Protein AF-A0A847V3V9-F1 (afdb_monomer_lite)

Secondary structure (DSSP, 8-state):
----PPPPTTHHHHHHHHHHHS--S-SSTTGGGGS-HHHHHHHHHHHTT---PPP---HHHHHHHHHHHGGGT---GGGTT--TT---S---------

Foldseek 3Di:
DPPDDPPDPCVLVVVVVVCVVVWDPFVVTPLVNVDDSLLVSVVVCVVVVHDDDHDPDDPVRVVVSQVSCVSVVDDPPCVVPHDPPDPDDDDDDDDDDD

Radius of gyration: 14.89 Å; chains: 1; bounding box: 37×29×34 Å

Structure (mmCIF, N/CA/C/O backbone):
data_AF-A0A847V3V9-F1
#
_entry.id   AF-A0A847V3V9-F1
#
loop_
_atom_site.group_PDB
_atom_site.id
_atom_site.type_symbol
_atom_site.label_atom_id
_atom_site.label_alt_id
_atom_site.label_comp_id
_atom_site.label_asym_id
_atom_site.label_entity_id
_atom_site.label_seq_id
_atom_site.pdbx_PDB_ins_code
_atom_site.Cartn_x
_atom_site.Cartn_y
_atom_site.Cartn_z
_atom_site.occupancy
_atom_site.B_iso_or_equiv
_atom_site.auth_seq_id
_atom_site.auth_comp_id
_atom_site.auth_asym_id
_atom_site.auth_atom_id
_atom_site.pdbx_PDB_model_num
ATOM 1 N N . MET A 1 1 ? -23.683 -11.490 7.605 1.00 38.06 1 MET A N 1
ATOM 2 C CA . MET A 1 1 ? -22.456 -11.096 8.332 1.00 38.06 1 MET A CA 1
ATOM 3 C C . MET A 1 1 ? -21.273 -11.743 7.630 1.00 38.06 1 MET A C 1
ATOM 5 O O . MET A 1 1 ? -21.176 -12.960 7.657 1.00 38.06 1 MET A O 1
ATOM 9 N N . VAL A 1 2 ? -20.430 -10.980 6.930 1.00 47.84 2 VAL A N 1
ATOM 10 C CA . VAL A 1 2 ? -19.194 -11.540 6.355 1.00 47.84 2 VAL A CA 1
ATOM 11 C C . VAL A 1 2 ? -18.185 -11.618 7.494 1.00 47.84 2 VAL A C 1
ATOM 13 O O . VAL A 1 2 ? -17.727 -10.584 7.975 1.00 47.84 2 VAL A O 1
ATOM 16 N N . GLN A 1 3 ? -17.907 -12.831 7.972 1.00 40.88 3 GLN A N 1
ATOM 17 C CA . GLN A 1 3 ? -16.816 -13.107 8.906 1.00 40.88 3 GLN A CA 1
ATOM 18 C C . GLN A 1 3 ? -15.518 -12.598 8.261 1.00 40.88 3 GLN A C 1
ATOM 20 O O . GLN A 1 3 ? -15.038 -13.166 7.279 1.00 40.88 3 GLN A O 1
ATOM 25 N N . ARG A 1 4 ? -14.994 -11.465 8.744 1.00 57.84 4 ARG A N 1
ATOM 26 C CA . ARG A 1 4 ? -13.735 -10.895 8.256 1.00 57.84 4 ARG A CA 1
ATOM 27 C C . ARG A 1 4 ? -12.600 -11.721 8.835 1.00 57.84 4 ARG A C 1
ATOM 29 O O . ARG A 1 4 ? -12.210 -11.521 9.981 1.00 57.84 4 ARG A O 1
ATOM 36 N N . ARG A 1 5 ? -12.093 -12.665 8.045 1.00 58.25 5 ARG A N 1
ATOM 37 C CA . ARG A 1 5 ? -10.831 -13.337 8.354 1.00 58.25 5 ARG A CA 1
ATOM 38 C C . ARG A 1 5 ? -9.746 -12.252 8.450 1.00 58.25 5 ARG A C 1
ATOM 40 O O . ARG A 1 5 ? -9.725 -11.382 7.572 1.00 58.25 5 ARG A O 1
ATOM 47 N N . PRO A 1 6 ? -8.904 -12.243 9.497 1.00 59.16 6 PRO A N 1
ATOM 48 C CA . PRO A 1 6 ? -7.768 -11.334 9.536 1.00 59.16 6 PRO A CA 1
ATOM 49 C C . PRO A 1 6 ? -6.938 -11.519 8.256 1.00 59.16 6 PRO A C 1
ATOM 51 O O . PRO A 1 6 ? -6.865 -12.647 7.752 1.00 59.16 6 PRO A O 1
ATOM 54 N N . PRO A 1 7 ? -6.382 -10.432 7.687 1.00 64.56 7 PRO A N 1
ATOM 55 C CA . PRO A 1 7 ? -5.499 -10.553 6.538 1.00 64.56 7 PRO A CA 1
ATOM 56 C C . PRO A 1 7 ? -4.374 -11.525 6.892 1.00 64.56 7 PRO A C 1
ATOM 58 O O . PRO A 1 7 ? -3.839 -11.484 8.000 1.00 64.56 7 PRO A O 1
ATOM 61 N N . ASP A 1 8 ? -4.083 -12.438 5.968 1.00 72.62 8 ASP A N 1
ATOM 62 C CA . ASP A 1 8 ? -3.037 -13.437 6.147 1.00 72.62 8 ASP A CA 1
ATOM 63 C C . ASP A 1 8 ? -1.711 -12.720 6.464 1.00 72.62 8 ASP A C 1
ATOM 65 O O . ASP A 1 8 ? -1.273 -11.899 5.650 1.00 72.62 8 ASP A O 1
ATOM 69 N N . PRO A 1 9 ? -1.079 -12.985 7.625 1.00 71.19 9 PRO A N 1
ATOM 70 C CA . PRO A 1 9 ? 0.151 -12.306 8.024 1.00 71.19 9 PRO A CA 1
ATOM 71 C C . PRO A 1 9 ? 1.315 -12.584 7.063 1.00 71.19 9 PRO A C 1
ATOM 73 O O . PRO A 1 9 ? 2.281 -11.832 7.053 1.00 71.19 9 PRO A O 1
ATOM 76 N N . SER A 1 10 ? 1.223 -13.627 6.231 1.00 85.69 10 SER A N 1
ATOM 77 C CA . SER A 1 10 ? 2.215 -13.941 5.199 1.00 85.69 10 SER A CA 1
ATOM 78 C C . SER A 1 10 ? 2.007 -13.175 3.887 1.00 85.69 10 SER A C 1
ATOM 80 O O . SER A 1 10 ? 2.871 -13.208 3.013 1.00 85.69 10 SER A O 1
ATOM 82 N N . LEU A 1 11 ? 0.877 -12.479 3.708 1.00 85.50 11 LEU A N 1
ATOM 83 C CA . LEU A 1 11 ? 0.529 -11.865 2.424 1.00 85.50 11 LEU A CA 1
ATOM 84 C C . LEU A 1 11 ? 1.509 -10.758 2.018 1.00 85.50 11 LEU A C 1
ATOM 86 O O . LEU A 1 11 ? 1.853 -10.666 0.843 1.00 85.50 11 LEU A O 1
ATOM 90 N N . SER A 1 12 ? 1.978 -9.935 2.958 1.00 86.50 12 SER A N 1
ATOM 91 C CA . SER A 1 12 ? 2.988 -8.905 2.675 1.00 86.50 12 SER A CA 1
ATOM 92 C C . SER A 1 12 ? 4.289 -9.531 2.164 1.00 86.50 12 SER A C 1
ATOM 94 O O . SER A 1 12 ? 4.819 -9.098 1.140 1.00 86.50 12 SER A O 1
ATOM 96 N N . ALA A 1 13 ? 4.761 -10.592 2.821 1.00 88.62 13 ALA A N 1
ATOM 97 C CA . ALA A 1 13 ? 5.944 -11.343 2.415 1.00 88.62 13 ALA A CA 1
ATOM 98 C C . ALA A 1 13 ? 5.768 -11.975 1.025 1.00 88.62 13 ALA A C 1
ATOM 100 O O . ALA A 1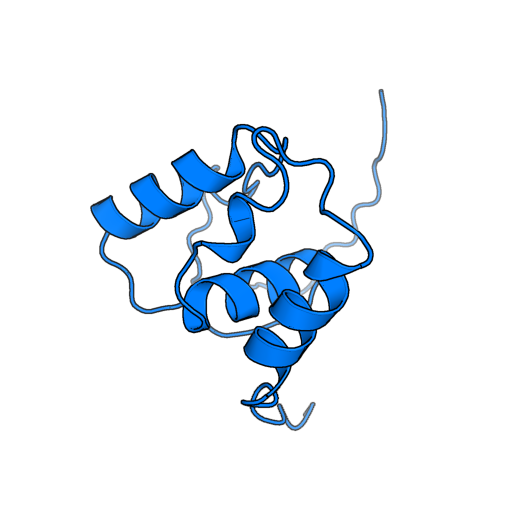 13 ? 6.621 -11.783 0.159 1.00 88.62 13 ALA A O 1
ATOM 101 N N . HIS A 1 14 ? 4.631 -12.630 0.769 1.00 89.06 14 HIS A N 1
ATOM 102 C CA . HIS A 1 14 ? 4.327 -13.209 -0.542 1.00 89.06 14 HIS A CA 1
ATOM 103 C C . HIS A 1 14 ? 4.268 -12.158 -1.654 1.00 89.06 14 HIS A C 1
ATOM 105 O O . HIS A 1 14 ? 4.768 -12.400 -2.749 1.00 89.06 14 HIS A O 1
ATOM 111 N N . LEU A 1 15 ? 3.686 -10.980 -1.397 1.00 87.56 15 LEU A N 1
ATOM 112 C CA . LEU A 1 15 ? 3.670 -9.887 -2.373 1.00 87.56 15 LEU A CA 1
ATOM 113 C C . LEU A 1 15 ? 5.093 -9.417 -2.695 1.00 87.56 15 LEU A C 1
ATOM 115 O O . LEU A 1 15 ? 5.418 -9.218 -3.865 1.00 87.56 15 LEU A O 1
ATOM 119 N N . ARG A 1 16 ? 5.956 -9.284 -1.680 1.00 90.62 16 ARG A N 1
ATOM 120 C CA . ARG A 1 16 ? 7.365 -8.909 -1.870 1.00 90.62 16 ARG A CA 1
ATOM 121 C C . ARG A 1 16 ? 8.108 -9.941 -2.713 1.00 90.62 16 ARG A C 1
ATOM 123 O O . ARG A 1 16 ? 8.747 -9.562 -3.687 1.00 90.62 16 ARG A O 1
ATOM 130 N N . GLU A 1 17 ? 8.001 -11.221 -2.368 1.00 91.69 17 GLU A N 1
ATOM 131 C CA . GLU A 1 17 ? 8.651 -12.317 -3.096 1.00 91.69 17 GLU A CA 1
ATOM 132 C C . GLU A 1 17 ? 8.155 -12.405 -4.545 1.00 91.69 17 GLU A C 1
ATOM 134 O O . GLU A 1 17 ? 8.946 -12.451 -5.487 1.00 91.69 17 GLU A O 1
ATOM 139 N N . PHE A 1 18 ? 6.838 -12.354 -4.749 1.00 88.94 18 PHE A N 1
ATOM 140 C CA . PHE A 1 18 ? 6.240 -12.424 -6.078 1.00 88.94 18 PHE A CA 1
ATOM 141 C C . PHE A 1 18 ? 6.741 -11.296 -6.990 1.00 88.94 18 PHE A C 1
ATOM 143 O O . PHE A 1 18 ? 7.126 -11.535 -8.138 1.00 88.94 18 PHE A O 1
ATOM 150 N N . HIS A 1 19 ? 6.814 -10.072 -6.466 1.00 88.31 19 HIS A N 1
ATOM 151 C CA . HIS A 1 19 ? 7.250 -8.907 -7.230 1.00 88.31 19 HIS A CA 1
ATOM 152 C C . HIS A 1 19 ? 8.775 -8.776 -7.393 1.00 88.31 19 HIS A C 1
ATOM 154 O O . HIS A 1 19 ? 9.233 -7.885 -8.110 1.00 88.31 19 HIS A O 1
ATOM 160 N N . GLN A 1 20 ? 9.576 -9.690 -6.831 1.00 86.81 20 GLN A N 1
ATOM 161 C CA . GLN A 1 20 ? 10.964 -9.880 -7.278 1.00 86.81 20 GLN A CA 1
ATOM 162 C C . GLN A 1 20 ? 11.018 -10.503 -8.678 1.00 86.81 20 GLN A C 1
ATOM 164 O O . GLN A 1 20 ? 11.923 -10.210 -9.453 1.00 86.81 20 GLN A O 1
ATOM 169 N N . ARG A 1 21 ? 10.043 -11.360 -9.009 1.00 88.88 21 ARG A N 1
ATOM 170 C CA . ARG A 1 21 ? 9.962 -12.061 -10.301 1.00 88.88 21 ARG A CA 1
ATOM 171 C C . ARG A 1 21 ? 9.135 -11.296 -11.327 1.00 88.88 21 ARG A C 1
ATOM 173 O O . ARG A 1 21 ? 9.414 -11.385 -12.518 1.00 88.88 21 ARG A O 1
ATOM 180 N N . LEU A 1 22 ? 8.128 -10.556 -10.865 1.00 85.81 22 LEU A N 1
ATOM 181 C CA . LEU A 1 22 ? 7.282 -9.700 -11.692 1.00 85.81 22 LEU A CA 1
ATOM 182 C C . LEU A 1 22 ? 7.227 -8.285 -11.098 1.00 85.81 22 LEU A C 1
ATOM 184 O O . LEU A 1 22 ? 6.316 -7.998 -10.316 1.00 85.81 22 LEU A O 1
ATOM 188 N N . PRO A 1 23 ? 8.190 -7.406 -11.427 1.00 83.06 23 PRO A N 1
ATOM 189 C CA . PRO A 1 23 ? 8.247 -6.069 -10.853 1.00 83.06 23 PRO A CA 1
ATOM 190 C C . PRO A 1 23 ? 6.973 -5.270 -11.123 1.00 83.06 23 PRO A C 1
ATOM 192 O O . PRO A 1 23 ? 6.414 -5.302 -12.220 1.00 83.06 23 PRO A O 1
ATOM 195 N N . LEU A 1 24 ? 6.528 -4.517 -10.121 1.00 82.06 24 LEU A N 1
ATOM 196 C CA . LEU A 1 24 ? 5.538 -3.471 -10.325 1.00 82.06 24 LEU A CA 1
ATOM 197 C C . LEU A 1 24 ? 6.140 -2.403 -11.238 1.00 82.06 24 LEU A C 1
ATOM 199 O O . LEU A 1 24 ? 7.271 -1.969 -11.013 1.00 82.06 24 LEU A O 1
ATOM 203 N N . ALA A 1 25 ? 5.350 -1.927 -12.202 1.00 78.19 25 ALA A N 1
ATOM 204 C CA . ALA A 1 25 ? 5.709 -0.858 -13.141 1.00 78.19 25 ALA A CA 1
ATOM 205 C C . ALA A 1 25 ? 5.830 0.538 -12.482 1.00 78.19 25 ALA A C 1
ATOM 207 O O . ALA A 1 25 ? 5.633 1.563 -13.126 1.00 78.19 25 ALA A O 1
ATOM 208 N N . CYS A 1 26 ? 6.110 0.573 -11.181 1.00 75.25 26 CYS A N 1
ATOM 209 C CA . CYS A 1 26 ? 6.434 1.768 -10.424 1.00 75.25 26 CYS A CA 1
ATOM 210 C C . CYS A 1 26 ? 7.708 2.436 -10.967 1.00 75.25 26 CYS A C 1
ATOM 212 O O . CYS A 1 26 ? 8.560 1.764 -11.544 1.00 75.25 26 CYS A O 1
ATOM 214 N N . ASP A 1 27 ? 7.864 3.736 -10.719 1.00 74.19 27 ASP A N 1
ATOM 215 C CA . ASP A 1 27 ? 9.119 4.459 -10.931 1.00 74.19 27 ASP A CA 1
ATOM 216 C C . ASP A 1 27 ? 9.613 5.047 -9.590 1.00 74.19 27 ASP A C 1
ATOM 218 O O . ASP A 1 27 ? 8.949 5.938 -9.050 1.00 74.19 27 ASP A O 1
ATOM 222 N N . PRO A 1 28 ? 10.698 4.517 -8.988 1.00 81.94 28 PRO A N 1
ATOM 223 C CA . PRO A 1 28 ? 11.443 3.333 -9.424 1.00 81.94 28 PRO A CA 1
ATOM 224 C C . PRO A 1 28 ? 10.621 2.031 -9.276 1.00 81.94 28 PRO A C 1
ATOM 226 O O . PRO A 1 28 ? 9.668 1.986 -8.483 1.00 81.94 28 PRO A O 1
ATOM 229 N N . PRO A 1 29 ? 10.974 0.943 -9.994 1.00 81.12 29 PRO A N 1
ATOM 230 C CA . PRO A 1 29 ? 10.269 -0.333 -9.891 1.00 81.12 29 PRO A CA 1
ATOM 231 C C . PRO A 1 29 ? 10.172 -0.812 -8.446 1.00 81.12 29 PRO A C 1
ATOM 233 O O . PRO A 1 29 ? 11.115 -0.675 -7.669 1.00 81.12 29 PRO A O 1
ATOM 236 N N . ASN A 1 30 ? 9.025 -1.387 -8.079 1.00 83.31 30 ASN A N 1
ATOM 237 C CA . ASN A 1 30 ? 8.751 -1.879 -6.724 1.00 83.31 30 ASN A CA 1
ATOM 238 C C . ASN A 1 30 ? 8.818 -0.833 -5.589 1.00 83.31 30 ASN A C 1
ATOM 240 O O . ASN A 1 30 ? 8.794 -1.233 -4.425 1.00 83.31 30 ASN A O 1
ATOM 244 N N . ALA A 1 31 ? 8.825 0.478 -5.871 1.00 85.62 31 ALA A N 1
ATOM 245 C CA . ALA A 1 31 ? 8.849 1.521 -4.834 1.00 85.62 31 ALA A CA 1
ATOM 246 C C . ALA A 1 31 ? 7.770 1.328 -3.749 1.00 85.62 31 ALA A C 1
ATOM 248 O O . ALA A 1 31 ? 8.050 1.466 -2.559 1.00 85.62 31 ALA A O 1
ATOM 249 N N . LEU A 1 32 ? 6.561 0.909 -4.137 1.00 85.69 32 LEU A N 1
ATOM 250 C CA . LEU A 1 32 ? 5.451 0.623 -3.217 1.00 85.69 32 LEU A CA 1
ATOM 251 C C . LEU A 1 32 ? 5.718 -0.529 -2.244 1.00 85.69 32 LEU A C 1
ATOM 253 O O . LEU A 1 32 ? 5.112 -0.581 -1.177 1.00 85.69 32 LEU A O 1
ATOM 257 N N . LEU A 1 33 ? 6.628 -1.443 -2.580 1.00 87.38 33 LEU A N 1
ATOM 258 C CA . LEU A 1 33 ? 7.009 -2.528 -1.683 1.00 87.38 33 LEU A CA 1
ATOM 259 C C . LEU A 1 33 ? 7.93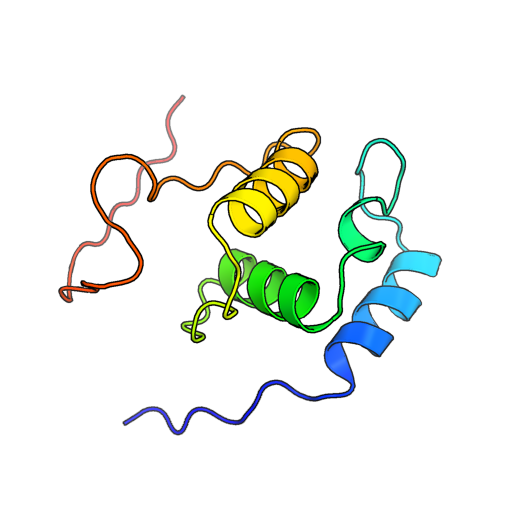6 -2.039 -0.572 1.00 87.38 33 LEU A C 1
ATOM 261 O O . LEU A 1 33 ? 8.099 -2.748 0.404 1.00 87.38 33 LEU A O 1
ATOM 265 N N . SER A 1 34 ? 8.524 -0.844 -0.646 1.00 87.44 34 SER A N 1
ATOM 266 C CA . SER A 1 34 ? 9.302 -0.295 0.480 1.00 87.44 34 SER A CA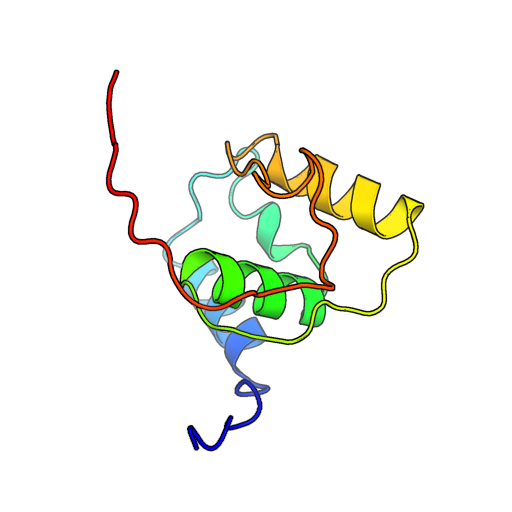 1
ATOM 267 C C . SER A 1 34 ? 8.436 0.081 1.691 1.00 87.44 34 SER A C 1
ATOM 269 O O . SER A 1 34 ? 8.955 0.263 2.792 1.00 87.44 34 SER A O 1
ATOM 271 N N . LEU A 1 35 ? 7.116 0.175 1.508 1.00 88.44 35 LEU A N 1
ATOM 272 C CA . LEU A 1 35 ? 6.184 0.530 2.568 1.00 88.44 35 LEU A CA 1
ATOM 273 C C . LEU A 1 35 ? 6.163 -0.530 3.690 1.00 88.44 35 LEU A C 1
ATOM 275 O O . LEU A 1 35 ? 6.382 -1.717 3.430 1.00 88.44 35 LEU A O 1
ATOM 279 N N . PRO A 1 36 ? 5.850 -0.123 4.933 1.00 90.06 36 PRO A N 1
ATOM 280 C CA . PRO A 1 36 ? 5.512 -1.036 6.019 1.00 90.06 36 PRO A CA 1
ATOM 281 C C . PRO A 1 36 ? 4.378 -2.006 5.658 1.00 90.06 36 PRO A C 1
ATOM 283 O O . PRO A 1 36 ? 3.487 -1.686 4.866 1.00 90.06 36 PRO A O 1
ATOM 286 N N . ASP A 1 37 ? 4.398 -3.194 6.260 1.00 89.44 37 ASP A N 1
ATOM 287 C CA . ASP A 1 37 ? 3.494 -4.294 5.913 1.00 89.44 37 ASP A CA 1
ATOM 288 C C . ASP A 1 37 ? 2.013 -3.952 6.108 1.00 89.44 37 ASP A C 1
ATOM 290 O O . ASP A 1 37 ? 1.193 -4.272 5.250 1.00 89.44 37 ASP A O 1
ATOM 294 N N . ASP A 1 38 ? 1.660 -3.239 7.176 1.00 87.75 38 ASP A N 1
ATOM 295 C CA . ASP A 1 38 ? 0.296 -2.759 7.417 1.00 87.75 38 ASP A CA 1
ATOM 296 C C . ASP A 1 38 ? -0.197 -1.839 6.286 1.00 87.75 38 ASP A C 1
ATOM 298 O O . ASP A 1 38 ? -1.346 -1.943 5.848 1.00 87.75 38 ASP A O 1
ATOM 302 N N . ARG A 1 39 ? 0.689 -0.997 5.743 1.00 89.00 39 ARG A N 1
ATOM 303 C CA . ARG A 1 39 ? 0.392 -0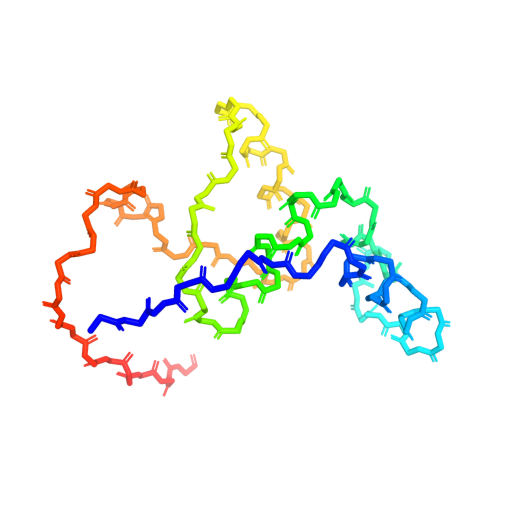.092 4.623 1.00 89.00 39 ARG A CA 1
ATOM 304 C C . ARG A 1 39 ? 0.299 -0.837 3.290 1.00 89.00 39 ARG A C 1
ATOM 306 O O . ARG A 1 39 ? -0.576 -0.511 2.489 1.00 89.00 39 ARG A O 1
ATOM 313 N N . ILE A 1 40 ? 1.129 -1.862 3.066 1.00 89.31 40 ILE A N 1
ATOM 314 C CA . ILE A 1 40 ? 1.024 -2.751 1.893 1.00 89.31 40 ILE A CA 1
ATOM 315 C C . ILE A 1 40 ? -0.295 -3.524 1.925 1.00 89.31 40 ILE A C 1
ATOM 317 O O . ILE A 1 40 ? -1.004 -3.575 0.920 1.00 89.31 40 ILE A O 1
ATOM 321 N N . LEU A 1 41 ? -0.655 -4.102 3.072 1.00 88.12 41 LEU A N 1
ATOM 322 C CA . LEU A 1 41 ? -1.904 -4.844 3.237 1.00 88.12 41 LEU A CA 1
ATOM 323 C C . LEU A 1 41 ? -3.119 -3.932 3.054 1.00 88.12 41 LEU A C 1
ATOM 325 O O . LEU A 1 41 ? -4.081 -4.318 2.388 1.00 88.12 41 LEU A O 1
ATOM 329 N N . TYR A 1 42 ? -3.060 -2.711 3.590 1.00 87.50 42 TYR A N 1
ATOM 330 C CA . TYR A 1 42 ? -4.100 -1.713 3.379 1.00 87.50 42 TYR A CA 1
ATOM 331 C C . TYR A 1 42 ? -4.223 -1.323 1.902 1.00 87.50 42 TYR A C 1
ATOM 333 O O . TYR A 1 42 ? -5.328 -1.332 1.362 1.00 87.50 42 TYR A O 1
ATOM 341 N N . LEU A 1 43 ? -3.108 -1.057 1.215 1.00 86.88 43 LEU A N 1
ATOM 342 C CA . LEU A 1 43 ? -3.100 -0.756 -0.217 1.00 86.88 43 LEU A CA 1
ATOM 343 C C . LEU A 1 43 ? -3.667 -1.916 -1.045 1.00 86.88 43 LEU A C 1
ATOM 345 O O . LEU A 1 43 ? -4.539 -1.703 -1.884 1.00 86.88 43 LEU A O 1
ATOM 349 N N . ALA A 1 44 ? -3.226 -3.147 -0.783 1.00 86.62 44 ALA A N 1
ATOM 350 C CA . ALA A 1 44 ? -3.729 -4.337 -1.463 1.00 86.62 44 ALA A CA 1
ATOM 351 C C . ALA A 1 44 ? -5.239 -4.511 -1.250 1.00 86.62 44 ALA A C 1
ATOM 353 O O . ALA A 1 44 ? -5.959 -4.863 -2.183 1.00 86.62 44 ALA A O 1
ATOM 354 N N . ALA A 1 45 ? -5.735 -4.234 -0.043 1.00 84.62 45 ALA A N 1
ATOM 355 C CA . ALA A 1 45 ? -7.160 -4.265 0.245 1.00 84.62 45 ALA A CA 1
ATOM 356 C C . ALA A 1 45 ? -7.930 -3.162 -0.496 1.00 84.62 45 ALA A C 1
ATOM 358 O O . ALA A 1 45 ? -8.985 -3.452 -1.053 1.00 84.62 45 ALA A O 1
ATOM 359 N N . VAL A 1 46 ? -7.396 -1.938 -0.570 1.00 82.94 46 VAL A N 1
ATOM 360 C CA . VAL A 1 46 ? -7.986 -0.836 -1.350 1.00 82.94 46 VAL A CA 1
ATOM 361 C C . VAL A 1 46 ? -8.070 -1.199 -2.835 1.00 82.94 46 VAL A C 1
ATOM 363 O O . VAL A 1 46 ? -9.134 -1.062 -3.432 1.00 82.94 46 VAL A O 1
ATOM 366 N N . LEU A 1 47 ? -6.991 -1.727 -3.421 1.00 81.50 47 LEU A N 1
ATOM 367 C CA . LEU A 1 47 ? -6.957 -2.143 -4.829 1.00 81.50 47 LEU A CA 1
ATOM 368 C C . LEU A 1 47 ? -7.921 -3.302 -5.132 1.00 81.50 47 LEU A C 1
ATOM 370 O O . LEU A 1 47 ? -8.429 -3.410 -6.244 1.00 81.50 47 LEU A O 1
ATOM 374 N N . ARG A 1 48 ? -8.191 -4.163 -4.143 1.00 82.38 48 ARG A N 1
ATOM 375 C CA . ARG A 1 48 ? -9.142 -5.284 -4.237 1.00 82.38 48 ARG A CA 1
ATOM 376 C C . ARG A 1 48 ? -10.575 -4.913 -3.841 1.00 82.38 48 ARG A C 1
ATOM 378 O O . ARG A 1 48 ? -11.395 -5.818 -3.700 1.00 82.38 48 ARG A O 1
ATOM 385 N N . ASP A 1 49 ? -10.863 -3.637 -3.575 1.00 78.94 49 ASP A N 1
ATOM 386 C CA . ASP A 1 49 ? -12.143 -3.167 -3.015 1.00 78.94 49 ASP A CA 1
ATOM 387 C C . ASP A 1 49 ? -12.591 -3.980 -1.777 1.00 78.94 49 ASP A C 1
ATOM 389 O O . ASP A 1 49 ? -13.764 -4.268 -1.533 1.00 78.94 49 ASP A O 1
ATOM 393 N N . THR A 1 50 ? -11.616 -4.419 -0.979 1.00 80.56 50 THR A N 1
ATOM 394 C CA . THR A 1 50 ? -11.841 -5.228 0.214 1.00 80.56 50 THR A CA 1
ATOM 395 C C . THR A 1 50 ? -11.950 -4.311 1.429 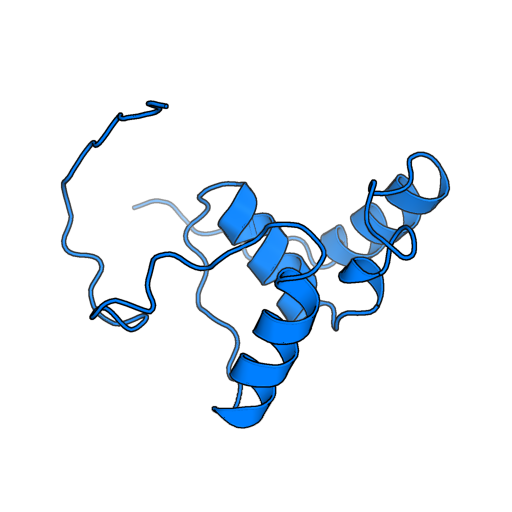1.00 80.56 50 THR A C 1
ATOM 397 O O . THR A 1 50 ? -11.025 -3.553 1.730 1.00 80.56 50 THR A O 1
ATOM 400 N N . PRO A 1 51 ? -13.056 -4.367 2.190 1.00 76.12 51 PRO A N 1
ATOM 401 C CA . PRO A 1 51 ? -13.264 -3.445 3.289 1.00 76.12 51 PRO A CA 1
ATOM 402 C C . PRO A 1 51 ? -12.429 -3.864 4.508 1.00 76.12 51 PRO A C 1
ATOM 404 O O . PRO A 1 51 ? -12.844 -4.711 5.299 1.00 76.12 51 PRO A O 1
ATOM 407 N N . VAL A 1 52 ? -11.281 -3.215 4.688 1.00 80.38 52 VAL A N 1
ATOM 408 C CA . VAL A 1 52 ? -10.403 -3.329 5.866 1.00 80.38 52 VAL A CA 1
ATOM 409 C C . VAL A 1 52 ? -10.448 -2.043 6.706 1.00 80.38 52 VAL A C 1
ATOM 411 O O . VAL A 1 52 ? -10.840 -0.991 6.183 1.00 80.38 52 VAL A O 1
ATOM 414 N N . PRO A 1 53 ? -10.136 -2.097 8.014 1.00 79.38 53 PRO A N 1
ATOM 415 C CA . PRO A 1 53 ? -9.878 -0.887 8.788 1.00 79.38 53 PRO A CA 1
ATOM 416 C C . PRO A 1 53 ? -8.647 -0.161 8.233 1.00 79.38 53 PRO A C 1
ATOM 418 O O . PRO A 1 53 ? -7.699 -0.798 7.778 1.00 79.38 53 PRO A O 1
ATOM 421 N N . ALA A 1 54 ? -8.682 1.170 8.258 1.00 82.94 54 ALA A N 1
ATOM 422 C CA . ALA A 1 54 ? -7.514 1.967 7.914 1.00 82.94 54 ALA A CA 1
ATOM 423 C C . ALA A 1 54 ? -6.436 1.825 9.005 1.00 82.94 54 ALA A C 1
ATOM 425 O O . ALA A 1 54 ? -6.798 1.701 10.180 1.00 82.94 54 ALA A O 1
ATOM 426 N N . PRO A 1 55 ? -5.141 1.834 8.644 1.00 86.19 55 PRO A N 1
ATOM 427 C CA . PRO A 1 55 ? -4.062 1.834 9.621 1.00 86.19 55 PRO A CA 1
ATOM 428 C C . PRO A 1 55 ? -4.127 3.095 10.490 1.00 86.19 55 PRO A C 1
ATOM 430 O O . PRO A 1 55 ? -4.572 4.160 10.048 1.00 86.19 55 PRO A O 1
ATOM 433 N N . ALA A 1 56 ? -3.691 2.963 11.741 1.00 88.25 56 ALA A N 1
ATOM 434 C CA . ALA A 1 56 ? -3.611 4.071 12.683 1.00 88.25 56 ALA A CA 1
ATOM 435 C C . ALA A 1 56 ? -2.375 4.926 12.361 1.00 88.25 56 ALA A C 1
ATOM 437 O O . ALA A 1 56 ? -1.310 4.715 12.927 1.00 88.25 56 ALA A O 1
ATOM 438 N N . LEU A 1 57 ? -2.529 5.849 11.411 1.00 86.69 57 LEU A N 1
ATOM 439 C CA . LEU A 1 57 ? -1.480 6.767 10.966 1.00 86.69 57 LEU A CA 1
ATOM 440 C C . LEU A 1 57 ? -1.791 8.202 11.402 1.00 86.69 57 LEU A C 1
ATOM 442 O O . LEU A 1 57 ? -2.956 8.621 11.383 1.00 86.69 57 LEU A O 1
ATOM 446 N N . SER A 1 58 ? -0.753 8.970 11.733 1.00 88.69 58 S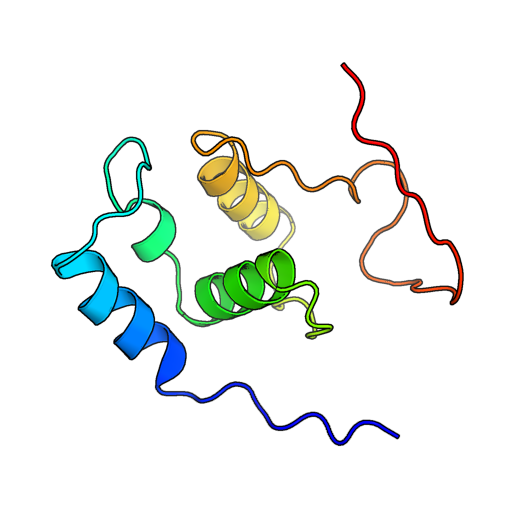ER A N 1
ATOM 447 C CA . SER A 1 58 ? -0.861 10.420 11.909 1.00 88.69 58 SER A CA 1
ATOM 448 C C . SER A 1 58 ? -1.209 11.118 10.580 1.00 88.69 58 SER A C 1
ATOM 450 O O . SER A 1 58 ? -1.040 10.535 9.503 1.00 88.69 58 SER A O 1
ATOM 452 N N . PRO A 1 59 ? -1.692 12.373 10.599 1.00 86.31 59 PRO A N 1
ATOM 453 C CA . PRO A 1 59 ? -1.929 13.144 9.376 1.00 86.31 59 PRO A CA 1
ATOM 454 C C . PRO A 1 59 ? -0.697 13.252 8.461 1.00 86.31 59 PRO A C 1
ATOM 456 O O . PRO A 1 59 ? -0.825 13.172 7.238 1.00 86.31 59 PRO A O 1
ATOM 459 N N . GLU A 1 60 ? 0.492 13.394 9.042 1.00 88.50 60 GLU A N 1
ATOM 460 C CA . GLU A 1 60 ? 1.774 13.487 8.338 1.00 88.50 60 GLU A CA 1
ATOM 461 C C . GLU A 1 60 ? 2.153 12.144 7.712 1.00 88.50 60 GLU A C 1
ATOM 463 O O . GLU A 1 60 ? 2.548 12.088 6.549 1.00 88.50 60 GLU A O 1
ATOM 468 N N . GLU A 1 61 ? 1.967 11.043 8.442 1.00 89.00 61 GLU A N 1
ATOM 469 C CA . GLU A 1 61 ? 2.191 9.693 7.922 1.00 89.00 61 GLU A CA 1
ATOM 470 C C . GLU A 1 61 ? 1.214 9.339 6.802 1.00 89.00 61 GLU A C 1
ATOM 472 O O . GLU A 1 61 ? 1.600 8.714 5.811 1.00 89.00 61 GLU A O 1
ATOM 477 N N . TRP A 1 62 ? -0.040 9.780 6.926 1.00 88.50 62 TRP A N 1
ATOM 478 C CA . TRP A 1 62 ? -1.009 9.707 5.843 1.00 88.50 62 TRP A CA 1
ATOM 479 C C . TRP A 1 62 ? -0.516 10.475 4.629 1.00 88.50 62 TRP A C 1
ATOM 481 O O . TRP A 1 62 ? -0.555 9.939 3.525 1.00 88.50 62 TRP A O 1
ATOM 491 N N . GLN A 1 63 ? -0.042 11.707 4.810 1.00 86.56 63 GLN A N 1
ATOM 492 C CA . GLN A 1 63 ? 0.469 12.505 3.704 1.00 86.56 63 GLN A CA 1
ATOM 493 C C . GLN A 1 63 ? 1.661 11.818 3.026 1.00 86.56 63 GLN A C 1
ATOM 495 O O . GLN A 1 63 ? 1.626 11.637 1.812 1.00 86.56 63 GLN A O 1
ATOM 500 N N . GLY A 1 64 ? 2.625 11.317 3.801 1.00 88.25 64 GLY A N 1
ATOM 501 C CA . GLY A 1 64 ? 3.769 10.567 3.281 1.00 88.25 64 GLY A CA 1
ATOM 502 C C . GLY A 1 64 ? 3.368 9.286 2.544 1.00 88.25 64 GLY A C 1
ATOM 503 O O . GLY A 1 64 ? 3.917 8.991 1.483 1.00 88.25 64 GLY A O 1
ATOM 504 N N . PHE A 1 65 ? 2.372 8.546 3.043 1.00 88.38 65 PHE A N 1
ATOM 505 C CA . PHE A 1 65 ? 1.813 7.392 2.333 1.00 88.38 65 PHE A CA 1
ATOM 506 C C . PHE A 1 65 ? 1.195 7.805 0.991 1.00 88.38 65 PHE A C 1
ATOM 508 O O . PHE A 1 65 ? 1.466 7.172 -0.023 1.00 88.38 65 PHE A O 1
ATOM 515 N N . LEU A 1 66 ? 0.421 8.893 0.948 1.00 86.44 66 LEU A N 1
ATOM 516 C CA . LEU A 1 66 ? -0.157 9.397 -0.302 1.00 86.44 66 LEU A CA 1
ATOM 517 C C . LEU A 1 66 ? 0.900 9.882 -1.291 1.00 86.44 66 LEU A C 1
ATOM 519 O O . LEU A 1 66 ? 0.753 9.669 -2.493 1.00 86.44 66 LEU A O 1
ATOM 523 N N . ASP A 1 67 ? 1.961 10.509 -0.798 1.00 86.19 67 ASP A N 1
ATOM 524 C CA . ASP A 1 67 ? 3.065 10.972 -1.631 1.00 86.19 67 ASP A CA 1
ATOM 525 C C . ASP A 1 67 ? 3.800 9.794 -2.289 1.00 86.19 67 ASP A C 1
ATOM 527 O O . ASP A 1 67 ? 4.195 9.915 -3.444 1.00 86.19 67 ASP A O 1
ATOM 531 N N . HIS A 1 68 ? 3.871 8.627 -1.633 1.00 84.19 68 HIS A N 1
ATOM 532 C CA . HIS A 1 68 ? 4.376 7.390 -2.250 1.00 84.19 68 HIS A CA 1
ATOM 533 C C . HIS A 1 68 ? 3.448 6.832 -3.337 1.00 84.19 68 HIS A C 1
ATOM 535 O O . HIS A 1 68 ? 3.908 6.154 -4.247 1.00 84.19 68 HIS A O 1
ATOM 541 N N . LEU A 1 69 ? 2.141 7.088 -3.258 1.00 85.38 69 LEU A N 1
ATOM 542 C CA . LEU A 1 69 ? 1.159 6.568 -4.215 1.00 85.38 69 LEU A CA 1
ATOM 543 C C . LEU A 1 69 ? 1.068 7.408 -5.500 1.00 85.38 69 LEU A C 1
ATOM 545 O O . LEU A 1 69 ? 0.812 6.863 -6.578 1.00 85.38 69 LEU A O 1
ATOM 549 N N . ARG A 1 70 ? 1.284 8.728 -5.402 1.00 81.69 70 ARG A N 1
ATOM 550 C CA . ARG A 1 70 ? 1.124 9.673 -6.525 1.00 81.69 70 ARG A CA 1
ATOM 551 C C . ARG A 1 70 ? 1.967 9.340 -7.764 1.00 81.69 70 ARG A C 1
ATOM 553 O O . ARG A 1 70 ? 1.386 9.376 -8.848 1.00 81.69 70 ARG A O 1
ATOM 560 N N . PRO A 1 71 ? 3.265 8.982 -7.663 1.00 80.31 71 PRO A N 1
ATOM 561 C CA . PRO A 1 71 ? 4.073 8.617 -8.832 1.00 80.31 71 PRO A CA 1
ATOM 562 C C . PRO A 1 71 ? 3.530 7.403 -9.594 1.00 80.31 71 PRO A C 1
ATOM 564 O O . PRO A 1 71 ? 3.895 7.169 -10.740 1.00 80.31 71 PRO A O 1
ATOM 567 N N . HIS A 1 72 ? 2.648 6.624 -8.968 1.00 76.12 72 HIS A N 1
ATOM 568 C CA . HIS A 1 72 ? 2.071 5.407 -9.532 1.00 76.12 72 HIS A CA 1
ATOM 569 C C . HIS A 1 72 ? 0.621 5.596 -9.992 1.00 76.12 72 HIS A C 1
ATOM 571 O O . HIS A 1 72 ? -0.082 4.618 -10.231 1.00 76.12 72 HIS A O 1
ATOM 577 N N . GLY A 1 73 ? 0.149 6.846 -10.084 1.00 74.00 73 GLY A N 1
ATOM 578 C CA . GLY A 1 73 ? -1.209 7.165 -10.526 1.00 74.00 73 GLY A CA 1
ATOM 579 C C . GLY A 1 73 ? -2.303 6.737 -9.543 1.00 74.00 73 GLY A C 1
ATOM 580 O O . GLY A 1 73 ? -3.486 6.759 -9.884 1.00 74.00 73 GLY A O 1
ATOM 581 N N . VAL A 1 74 ? -1.935 6.346 -8.319 1.00 76.56 74 VAL A N 1
ATOM 582 C CA . VAL A 1 74 ? -2.891 5.933 -7.292 1.00 76.56 74 VAL A CA 1
ATOM 583 C C . VAL A 1 74 ? -3.317 7.170 -6.504 1.00 76.56 74 VAL A C 1
ATOM 585 O O . VAL A 1 74 ? -2.642 7.619 -5.579 1.00 76.56 74 VAL A O 1
ATOM 588 N N . TYR A 1 75 ? -4.468 7.728 -6.876 1.00 68.50 75 TYR A N 1
ATOM 589 C CA . TYR A 1 75 ? -5.062 8.881 -6.204 1.00 68.50 75 TYR A CA 1
ATOM 590 C C . TYR A 1 75 ? -6.252 8.443 -5.346 1.00 68.50 75 TYR A C 1
ATOM 592 O O . TYR A 1 75 ? -7.227 7.900 -5.871 1.00 68.50 75 TYR A O 1
ATOM 600 N N . PRO A 1 76 ? -6.230 8.686 -4.027 1.00 61.72 76 PRO A N 1
ATOM 601 C CA . PRO A 1 76 ? -7.382 8.401 -3.192 1.00 61.72 76 PRO A CA 1
ATOM 602 C C . PRO A 1 76 ? -8.498 9.402 -3.489 1.00 61.72 76 PRO A C 1
ATOM 604 O O . PRO A 1 76 ? -8.392 10.589 -3.184 1.00 61.72 76 PRO A O 1
ATOM 607 N N . SER A 1 77 ? -9.601 8.906 -4.041 1.00 60.94 77 SER A N 1
ATOM 608 C CA . SER A 1 77 ? -10.787 9.700 -4.383 1.00 60.94 77 SER A CA 1
ATOM 609 C C . SER A 1 77 ? -11.632 10.126 -3.174 1.00 60.94 77 SER A C 1
ATOM 611 O O . SER A 1 77 ? -12.594 10.867 -3.330 1.00 60.94 77 SER A O 1
ATOM 613 N N . TRP A 1 78 ? -11.287 9.698 -1.956 1.00 58.16 78 TRP A N 1
ATOM 614 C CA . TRP A 1 78 ? -12.061 9.971 -0.738 1.00 58.16 78 TRP A CA 1
ATOM 615 C C . TRP A 1 78 ? -11.678 11.278 -0.017 1.00 58.16 78 TRP A C 1
ATOM 617 O O . TRP A 1 78 ? -12.329 11.661 0.956 1.00 58.16 78 TRP A O 1
ATOM 627 N N . ARG A 1 79 ? -10.653 12.010 -0.488 1.00 43.81 79 ARG A N 1
ATOM 628 C CA . ARG A 1 79 ? -10.244 13.289 0.131 1.00 43.81 79 ARG A CA 1
ATOM 629 C C . ARG A 1 79 ? -11.186 14.456 -0.209 1.00 43.81 79 ARG A C 1
ATOM 631 O O . ARG A 1 79 ? -11.180 15.466 0.489 1.00 43.81 79 ARG A O 1
ATOM 638 N N . THR A 1 80 ? -12.062 14.308 -1.201 1.00 42.44 80 THR A N 1
ATOM 639 C CA . THR A 1 80 ? -13.205 15.205 -1.425 1.00 42.44 80 THR A CA 1
ATOM 640 C C . THR A 1 80 ? -14.359 14.824 -0.489 1.00 42.44 80 THR A C 1
ATOM 642 O O . THR A 1 80 ? -15.359 14.237 -0.882 1.00 42.44 80 THR A O 1
ATOM 645 N N . GLY A 1 81 ? -14.211 15.152 0.798 1.00 39.03 81 GLY A N 1
ATOM 646 C CA . GLY A 1 81 ? -15.346 15.261 1.722 1.00 39.03 81 GLY A CA 1
ATOM 647 C C . GLY A 1 81 ? -15.848 13.981 2.396 1.00 39.03 81 GLY A C 1
ATOM 648 O O . GLY A 1 81 ? -16.972 13.974 2.894 1.00 39.03 81 GLY A O 1
ATOM 649 N N . SER A 1 82 ? -15.074 12.896 2.464 1.00 43.16 82 SER A N 1
ATOM 650 C CA . SER A 1 82 ? -15.453 11.730 3.277 1.00 43.16 82 SER A CA 1
ATOM 651 C C . SER A 1 82 ? -14.223 11.020 3.830 1.00 43.16 82 SER A C 1
ATOM 653 O O . SER A 1 82 ? -13.674 10.110 3.217 1.00 43.16 82 SER A O 1
ATOM 655 N N . GLY A 1 83 ? -13.804 11.423 5.033 1.00 39.75 83 GLY A N 1
ATOM 656 C CA . GLY A 1 83 ? -12.864 10.639 5.833 1.00 39.75 83 GLY A CA 1
ATOM 657 C C . GLY A 1 83 ? -13.366 9.201 6.060 1.00 39.75 83 GLY A C 1
ATOM 658 O O . GLY A 1 83 ? -14.537 8.898 5.791 1.00 39.75 83 GLY A O 1
ATOM 659 N N . PRO A 1 84 ? -12.515 8.296 6.576 1.00 41.09 84 PRO A N 1
ATOM 660 C CA . PRO A 1 84 ? -12.856 6.896 6.814 1.00 41.09 84 PRO A CA 1
ATOM 661 C C . PRO A 1 84 ? -13.797 6.781 8.025 1.00 41.09 84 PRO A C 1
ATOM 663 O O . PRO A 1 84 ? -13.423 6.313 9.091 1.00 41.09 84 PRO A O 1
ATOM 666 N N . GLY A 1 85 ? -15.027 7.269 7.881 1.00 40.69 85 GLY A N 1
ATOM 667 C CA . GLY A 1 85 ? -15.991 7.393 8.972 1.00 40.69 85 GLY A CA 1
ATOM 668 C C . GLY A 1 85 ? -17.448 7.204 8.564 1.00 40.69 85 GLY A C 1
ATOM 669 O O . GLY A 1 85 ? -18.282 6.973 9.433 1.00 40.69 85 GLY A O 1
ATOM 670 N N . ARG A 1 86 ? -17.798 7.227 7.272 1.00 40.34 86 ARG A N 1
ATOM 671 C CA . ARG A 1 86 ? -19.170 6.923 6.828 1.00 40.34 86 ARG A CA 1
ATOM 672 C C . ARG A 1 86 ? -19.183 6.180 5.500 1.00 40.34 86 ARG A C 1
ATOM 674 O O . ARG A 1 86 ? -19.315 6.772 4.439 1.00 40.34 86 ARG A O 1
ATOM 681 N N . ARG A 1 87 ? -19.131 4.848 5.566 1.00 46.00 87 ARG A N 1
ATOM 682 C CA . ARG A 1 87 ? -19.731 4.018 4.515 1.00 46.00 87 ARG A CA 1
ATOM 683 C C . ARG A 1 87 ? -21.233 3.961 4.773 1.00 46.00 87 ARG A C 1
ATOM 685 O O . ARG A 1 87 ? -21.713 3.050 5.439 1.00 46.00 87 ARG A O 1
ATOM 692 N N . THR A 1 88 ? -21.972 4.947 4.274 1.00 36.19 88 THR A N 1
ATOM 693 C CA . THR A 1 88 ? -23.394 4.741 3.991 1.00 36.19 88 THR A CA 1
ATOM 694 C C . THR A 1 88 ? -23.498 3.794 2.807 1.00 36.19 88 THR A C 1
ATOM 696 O O . THR A 1 88 ? -22.897 4.015 1.756 1.00 36.19 88 THR A O 1
ATOM 699 N N . ALA A 1 89 ? -24.215 2.697 3.025 1.00 43.66 89 ALA A N 1
ATOM 700 C CA . ALA A 1 89 ? -24.536 1.713 2.014 1.00 43.66 89 ALA A CA 1
ATOM 701 C C . ALA A 1 89 ? -25.190 2.375 0.792 1.00 43.66 89 ALA A C 1
ATOM 703 O O . ALA A 1 89 ? -26.092 3.197 0.929 1.00 43.66 89 ALA A O 1
ATOM 704 N N . GLY A 1 90 ? -24.760 1.951 -0.396 1.00 44.03 90 GLY A N 1
ATOM 705 C CA . GLY A 1 90 ? -25.506 2.147 -1.632 1.00 44.03 90 GLY A CA 1
ATOM 706 C C . GLY A 1 90 ? -25.095 3.355 -2.467 1.00 44.03 90 GLY A C 1
ATOM 707 O O . GLY A 1 90 ? -25.767 4.378 -2.456 1.00 44.03 90 GLY A O 1
ATOM 708 N N . ARG A 1 91 ? -24.098 3.176 -3.341 1.00 39.88 91 ARG A N 1
ATOM 709 C CA . ARG A 1 91 ? -24.233 3.656 -4.724 1.00 39.88 91 ARG A CA 1
ATOM 710 C C . ARG A 1 91 ? -23.255 2.956 -5.659 1.00 39.88 91 ARG A C 1
ATOM 712 O O . ARG A 1 91 ? -22.047 3.122 -5.569 1.00 39.88 91 ARG A O 1
ATOM 719 N N . ARG A 1 92 ? -23.821 2.171 -6.575 1.00 53.22 92 ARG A N 1
ATOM 720 C CA . ARG A 1 92 ? -23.174 1.761 -7.821 1.00 53.22 92 ARG A CA 1
ATOM 721 C C . ARG A 1 92 ? -22.943 3.010 -8.678 1.00 53.22 92 ARG A C 1
ATOM 723 O O . ARG A 1 92 ? -23.921 3.618 -9.095 1.00 53.22 92 ARG A O 1
ATOM 730 N N . SER A 1 93 ? -21.694 3.307 -9.004 1.00 38.41 93 SER A N 1
ATOM 731 C CA . SER A 1 93 ? -21.295 4.120 -10.161 1.00 38.41 93 SER A CA 1
ATOM 732 C C . SER A 1 93 ? -19.959 3.526 -10.614 1.00 38.41 93 SER A C 1
ATOM 734 O O . SER A 1 93 ? -18.963 3.698 -9.933 1.00 38.41 93 SER A O 1
ATOM 736 N N . ARG A 1 94 ? -19.877 2.612 -11.593 1.00 49.34 94 ARG A N 1
ATOM 737 C CA . ARG A 1 94 ? -20.066 2.843 -13.037 1.00 49.34 94 ARG A CA 1
ATOM 738 C C . ARG A 1 94 ? -19.854 4.316 -13.386 1.00 49.34 94 ARG A C 1
ATOM 740 O O . ARG A 1 94 ? -20.747 5.105 -13.112 1.00 49.34 94 ARG A O 1
ATOM 747 N N . LEU A 1 95 ? -18.673 4.637 -13.915 1.00 37.16 95 LEU A N 1
ATOM 748 C CA . LEU A 1 95 ? -18.417 5.544 -15.041 1.00 37.16 95 LEU A CA 1
ATOM 749 C C . LEU A 1 95 ? -16.895 5.600 -15.268 1.00 37.16 95 LEU A C 1
ATOM 751 O O . LEU A 1 95 ? -16.161 6.236 -14.521 1.00 37.16 95 LEU A O 1
ATOM 755 N N . TRP A 1 96 ? -16.446 4.855 -16.278 1.00 38.34 96 TRP A N 1
ATOM 756 C CA . TRP A 1 96 ? -15.220 5.127 -17.023 1.00 38.34 96 TRP A CA 1
ATOM 757 C C . TRP A 1 96 ? -15.637 5.995 -18.210 1.00 38.34 96 TRP A C 1
ATOM 759 O O . TRP A 1 96 ? -16.462 5.532 -18.990 1.00 38.34 96 TRP A O 1
ATOM 769 N N . THR A 1 97 ? -15.111 7.212 -18.311 1.00 43.12 97 THR A N 1
ATOM 770 C CA . THR A 1 97 ? -15.140 8.135 -19.472 1.00 43.12 97 THR A CA 1
ATOM 771 C C . THR A 1 97 ? -14.392 9.387 -19.001 1.00 43.12 97 THR A C 1
ATOM 773 O O . THR A 1 97 ? -14.734 9.885 -17.931 1.00 43.12 97 THR A O 1
ATOM 776 N N . THR A 1 98 ? -13.389 9.956 -19.661 1.00 44.56 98 THR A N 1
ATOM 777 C CA . THR A 1 98 ? -12.791 9.787 -20.997 1.00 44.56 98 THR A CA 1
ATOM 778 C C . THR A 1 98 ? -11.382 10.364 -20.910 1.00 44.56 98 THR A C 1
ATOM 780 O O . THR A 1 98 ? -11.208 11.283 -20.075 1.00 44.56 98 THR A O 1
#

pLDDT: mean 72.68, std 18.57, range [36.19, 91.69]

Sequence (98 aa):
MVQRRPPDPSLSAHLREFHQRLPLACDPPNALLSLPDDRILYLAAVLRDTPVPAPALSPEEWQGFLDHLRPHGVYPSWRTGSGPGRRTAGRRSRLWTT